Protein AF-A0A356Q1G4-F1 (afdb_monomer_lite)

Structure (mmCIF, N/CA/C/O backbone):
data_AF-A0A356Q1G4-F1
#
_entry.id   AF-A0A356Q1G4-F1
#
loop_
_atom_site.group_PDB
_atom_site.id
_atom_site.type_symbol
_atom_site.label_atom_id
_atom_site.label_alt_id
_atom_site.label_comp_id
_atom_site.label_asym_id
_atom_site.label_entity_id
_atom_site.label_seq_id
_atom_site.pdbx_PDB_ins_code
_atom_site.Cartn_x
_atom_site.Cartn_y
_atom_site.Cartn_z
_atom_site.occupancy
_atom_site.B_iso_or_equiv
_atom_site.auth_seq_id
_atom_site.auth_comp_id
_atom_site.auth_asym_id
_atom_site.auth_atom_id
_atom_site.pdbx_PDB_model_num
ATOM 1 N N . ALA A 1 1 ? -19.245 12.359 22.900 1.00 57.25 1 ALA A N 1
ATOM 2 C CA . ALA A 1 1 ? -20.114 11.687 21.902 1.00 57.25 1 ALA A CA 1
ATOM 3 C C . ALA A 1 1 ? -20.300 10.226 22.307 1.00 57.25 1 ALA A C 1
ATOM 5 O O . ALA A 1 1 ? -19.356 9.674 22.850 1.00 57.25 1 ALA A O 1
ATOM 6 N N . SER A 1 2 ? -21.469 9.608 22.068 1.00 74.44 2 SER A N 1
ATOM 7 C CA . SER A 1 2 ? -21.722 8.196 22.436 1.00 74.44 2 SER A CA 1
ATOM 8 C C . SER A 1 2 ? -20.671 7.250 21.833 1.00 74.44 2 SER A C 1
ATOM 10 O O . SER A 1 2 ? -20.338 7.383 20.650 1.00 74.44 2 SER A O 1
ATOM 12 N N . PHE A 1 3 ? -20.183 6.297 22.636 1.00 75.56 3 PHE A N 1
ATOM 13 C CA . PHE A 1 3 ? -19.109 5.349 22.309 1.00 75.56 3 PHE A CA 1
ATOM 14 C C . PHE A 1 3 ? -19.292 4.698 20.934 1.00 75.56 3 PHE A C 1
ATOM 16 O O . PHE A 1 3 ? -18.402 4.769 20.085 1.00 75.56 3 PHE A O 1
ATOM 23 N N . ARG A 1 4 ? -20.495 4.173 20.658 1.00 74.50 4 ARG A N 1
ATOM 24 C CA . ARG A 1 4 ? -20.821 3.518 19.378 1.00 74.50 4 ARG A CA 1
ATOM 25 C C . ARG A 1 4 ? -20.594 4.436 18.173 1.00 74.50 4 ARG A C 1
ATOM 27 O O . ARG A 1 4 ? -20.086 3.983 17.153 1.00 74.50 4 ARG A O 1
ATOM 34 N N . LYS A 1 5 ? -20.914 5.733 18.289 1.00 78.50 5 LYS A N 1
ATOM 35 C CA . LYS A 1 5 ? -20.695 6.712 17.207 1.00 78.50 5 LYS A CA 1
ATOM 36 C C . LYS A 1 5 ? -19.201 6.919 16.940 1.00 78.50 5 LYS A C 1
ATOM 38 O O . LYS A 1 5 ? -18.809 6.957 15.780 1.00 78.50 5 LYS A O 1
ATOM 43 N N . LYS A 1 6 ? -18.373 6.995 17.991 1.00 79.19 6 LYS A N 1
ATOM 44 C CA . LYS A 1 6 ? -16.908 7.117 17.875 1.00 79.19 6 LYS A CA 1
ATOM 45 C C . LYS A 1 6 ? -16.310 5.903 17.156 1.00 79.19 6 LYS A C 1
ATOM 47 O O . LYS A 1 6 ? -15.610 6.076 16.167 1.00 79.19 6 LYS A O 1
ATOM 52 N N . LYS A 1 7 ? -16.662 4.682 17.573 1.00 82.69 7 LYS A N 1
ATOM 53 C CA . LYS A 1 7 ? -16.127 3.460 16.950 1.00 82.69 7 LYS A CA 1
ATOM 54 C C . LYS A 1 7 ? -16.605 3.249 15.508 1.00 82.69 7 LYS A C 1
ATOM 56 O O . LYS A 1 7 ? -15.820 2.815 14.673 1.00 82.69 7 LYS A O 1
ATOM 61 N N . ILE A 1 8 ? -17.850 3.616 15.172 1.00 82.25 8 ILE A N 1
ATOM 62 C CA . ILE A 1 8 ? -18.325 3.622 13.773 1.00 82.25 8 ILE A CA 1
ATOM 63 C C . ILE A 1 8 ? -17.497 4.597 12.919 1.00 82.25 8 ILE A C 1
ATOM 65 O O . ILE A 1 8 ? -17.141 4.258 11.793 1.00 82.25 8 ILE A O 1
ATOM 69 N N . ILE A 1 9 ? -17.144 5.774 13.449 1.00 84.69 9 ILE A N 1
ATOM 70 C CA . ILE A 1 9 ? -16.257 6.725 12.759 1.00 84.69 9 ILE A CA 1
ATOM 71 C C . ILE A 1 9 ? -14.855 6.121 12.570 1.00 84.69 9 ILE A C 1
ATOM 73 O O . ILE A 1 9 ? -14.337 6.182 11.459 1.00 84.69 9 ILE A O 1
ATOM 77 N N . ASP A 1 10 ? -14.280 5.466 13.583 1.00 82.19 10 ASP A N 1
ATOM 78 C CA . ASP A 1 10 ? -12.975 4.787 13.477 1.00 82.19 10 ASP A CA 1
ATOM 79 C C . ASP 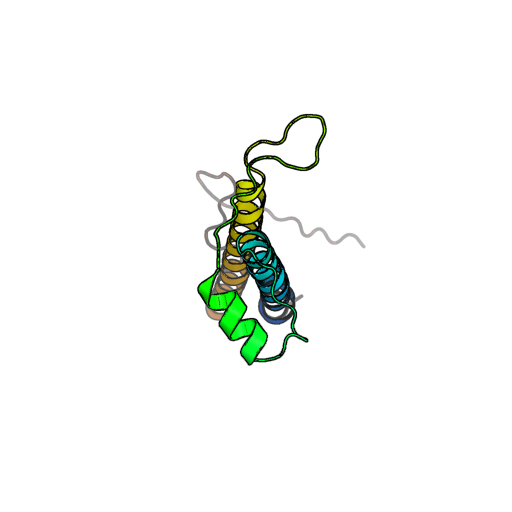A 1 10 ? -13.001 3.611 12.467 1.00 82.19 10 ASP A C 1
ATOM 81 O O . ASP A 1 10 ? -12.044 3.388 11.717 1.00 82.19 10 ASP A O 1
ATOM 85 N N . LEU A 1 11 ? -14.113 2.867 12.404 1.00 85.12 11 LEU A N 1
ATOM 86 C CA . LEU A 1 11 ? -14.324 1.756 11.468 1.00 85.12 11 LEU A CA 1
ATOM 87 C C . LEU A 1 11 ? -14.443 2.258 10.019 1.00 85.12 11 LEU A C 1
ATOM 89 O O . LEU A 1 11 ? -13.765 1.755 9.126 1.00 85.12 11 LEU A O 1
ATOM 93 N N . CYS A 1 12 ? -15.253 3.293 9.783 1.00 86.69 12 CYS A N 1
ATOM 94 C CA . CYS A 1 12 ? -15.347 3.945 8.476 1.00 86.69 12 CYS A CA 1
ATOM 95 C C . CYS A 1 12 ? -14.028 4.637 8.091 1.00 86.69 12 CYS A C 1
ATOM 97 O O . CYS A 1 12 ? -13.625 4.581 6.932 1.00 86.69 12 CYS A O 1
ATOM 99 N N . GLY A 1 13 ? -13.325 5.243 9.050 1.00 83.94 13 GLY A N 1
ATOM 100 C CA . GLY A 1 13 ? -12.017 5.868 8.857 1.00 83.94 13 GLY A CA 1
ATOM 101 C C . GLY A 1 13 ? -10.966 4.874 8.359 1.00 83.94 13 GLY A C 1
ATOM 102 O O . GLY A 1 13 ? -10.309 5.100 7.340 1.00 83.94 13 GLY A O 1
ATOM 103 N N . SER A 1 14 ? -10.849 3.731 9.036 1.00 86.62 14 SER A N 1
ATOM 104 C CA . SER A 1 14 ? -9.927 2.662 8.633 1.00 86.62 14 SER A CA 1
ATOM 105 C C . SER A 1 14 ? -10.318 2.019 7.292 1.00 86.62 14 SER A C 1
ATOM 107 O O . SER A 1 14 ? -9.446 1.814 6.443 1.00 86.62 14 SER A O 1
ATOM 109 N N . LEU A 1 15 ? -11.612 1.776 7.050 1.00 86.25 15 LEU A N 1
ATOM 110 C CA . LEU A 1 15 ? -12.093 1.118 5.831 1.00 86.25 15 LEU A CA 1
ATOM 111 C C . LEU A 1 15 ? -12.051 2.002 4.572 1.00 86.25 15 LEU A C 1
ATOM 113 O O . LEU A 1 15 ? -11.689 1.505 3.509 1.00 86.25 15 LEU A O 1
ATOM 117 N N . PHE A 1 16 ? -12.411 3.287 4.668 1.00 89.19 16 PHE A N 1
ATOM 118 C CA . PHE A 1 16 ? -12.525 4.181 3.505 1.00 89.19 16 PHE A CA 1
ATOM 119 C C . PHE A 1 16 ? -11.322 5.105 3.292 1.00 89.19 16 PHE A C 1
ATOM 121 O O . PHE A 1 16 ? -11.108 5.544 2.164 1.00 89.19 16 PHE A O 1
ATOM 128 N N . PHE A 1 17 ? -10.520 5.390 4.324 1.00 87.44 17 PHE A N 1
ATOM 129 C CA . PHE A 1 17 ? -9.349 6.264 4.186 1.00 87.44 17 PHE A CA 1
ATOM 130 C C . PHE A 1 17 ? -8.030 5.503 4.333 1.00 87.44 17 PHE A C 1
ATOM 132 O O . PHE A 1 17 ? -7.191 5.594 3.438 1.00 87.44 17 PHE A O 1
ATOM 139 N N . MET A 1 18 ? -7.834 4.713 5.399 1.00 90.50 18 MET A N 1
ATOM 140 C CA . MET A 1 18 ? -6.554 4.008 5.589 1.00 90.50 18 MET A CA 1
ATOM 141 C C . MET A 1 18 ? -6.330 2.899 4.555 1.00 90.50 18 MET A C 1
ATOM 143 O O . MET A 1 18 ? -5.289 2.894 3.898 1.00 90.50 18 MET A O 1
ATOM 147 N N . LEU A 1 19 ? -7.288 1.980 4.381 1.00 90.00 19 LEU A N 1
ATOM 148 C CA . LEU A 1 19 ? -7.127 0.856 3.452 1.00 90.00 19 LEU A CA 1
ATOM 149 C C . LEU A 1 19 ? -6.950 1.305 1.985 1.00 90.00 19 LEU A C 1
ATOM 151 O O . LEU A 1 19 ? -5.982 0.861 1.366 1.00 90.00 19 LEU A O 1
ATOM 155 N N . PRO A 1 20 ? -7.767 2.213 1.411 1.00 91.56 20 PRO A N 1
ATOM 156 C CA . PRO A 1 20 ? -7.578 2.654 0.028 1.00 91.56 20 PRO A CA 1
ATOM 157 C C . PRO A 1 20 ? -6.274 3.429 -0.186 1.00 91.56 20 PRO A C 1
ATOM 159 O O . PRO A 1 20 ? -5.606 3.219 -1.198 1.00 91.56 20 PRO A O 1
ATOM 162 N N . MET A 1 21 ? -5.841 4.254 0.777 1.00 91.69 21 MET A N 1
ATOM 163 C CA . MET A 1 21 ? -4.526 4.904 0.698 1.00 91.69 21 MET A CA 1
ATOM 164 C C . MET A 1 21 ? -3.377 3.892 0.763 1.00 91.69 21 MET A C 1
ATOM 166 O O . MET A 1 21 ? -2.421 4.015 -0.004 1.00 91.69 21 MET A O 1
ATOM 170 N N . ALA A 1 22 ? -3.473 2.863 1.612 1.00 92.81 22 ALA A N 1
ATOM 171 C CA . ALA A 1 22 ? -2.495 1.776 1.656 1.00 92.81 22 ALA A CA 1
ATOM 172 C C . ALA A 1 22 ? -2.428 1.015 0.317 1.00 92.81 22 ALA A C 1
ATOM 174 O O . ALA A 1 22 ? -1.330 0.771 -0.186 1.00 92.81 22 ALA A O 1
ATOM 175 N N . VAL A 1 23 ? -3.576 0.730 -0.316 1.00 93.00 23 VAL A N 1
ATOM 176 C CA . VAL A 1 23 ? -3.648 0.132 -1.665 1.00 93.00 23 VAL A CA 1
ATOM 177 C C . VAL A 1 23 ? -2.941 1.009 -2.703 1.00 93.00 23 VAL A C 1
ATOM 179 O O . VAL A 1 23 ? -2.116 0.498 -3.461 1.00 93.00 23 VAL A O 1
ATOM 182 N N . LEU A 1 24 ? -3.207 2.320 -2.729 1.00 93.44 24 LEU A N 1
ATOM 183 C CA . LEU A 1 24 ? -2.567 3.245 -3.675 1.00 93.44 24 LEU A CA 1
ATOM 184 C C . LEU A 1 24 ? -1.044 3.301 -3.483 1.00 93.44 24 LEU A C 1
ATOM 186 O O . LEU A 1 24 ? -0.293 3.179 -4.456 1.00 93.44 24 LEU A O 1
ATOM 190 N N . MET A 1 25 ? -0.580 3.415 -2.234 1.00 93.62 25 MET A N 1
ATOM 191 C CA . MET A 1 25 ? 0.849 3.385 -1.903 1.00 93.62 25 MET A CA 1
ATOM 192 C C . MET A 1 25 ? 1.500 2.050 -2.290 1.00 93.62 25 MET A C 1
ATOM 194 O O . MET A 1 25 ? 2.636 2.036 -2.766 1.00 93.62 25 MET A O 1
ATOM 198 N N . TRP A 1 26 ? 0.783 0.933 -2.142 1.00 93.88 26 TRP A N 1
ATOM 199 C CA . TRP A 1 26 ? 1.288 -0.399 -2.475 1.00 93.88 26 TRP A CA 1
ATOM 200 C C . TRP A 1 26 ? 1.404 -0.597 -3.975 1.00 93.88 26 TRP A C 1
ATOM 202 O O . TRP A 1 26 ? 2.465 -1.001 -4.445 1.00 93.88 26 TRP A O 1
ATOM 212 N N . MET A 1 27 ? 0.364 -0.251 -4.739 1.00 93.44 27 MET A N 1
ATOM 213 C CA . MET A 1 27 ? 0.420 -0.289 -6.200 1.00 93.44 27 MET A CA 1
ATOM 214 C C . MET A 1 27 ? 1.584 0.564 -6.714 1.00 93.44 27 MET A C 1
ATOM 216 O O . MET A 1 27 ? 2.386 0.077 -7.512 1.00 93.44 27 MET A O 1
ATOM 220 N N . TYR A 1 28 ? 1.735 1.792 -6.205 1.00 92.19 28 TYR A N 1
ATOM 221 C CA . TYR A 1 28 ? 2.861 2.654 -6.559 1.00 92.19 28 TYR A CA 1
ATOM 222 C C . TYR A 1 28 ? 4.214 2.006 -6.228 1.00 92.19 28 TYR A C 1
ATOM 224 O O . TYR A 1 28 ? 5.033 1.818 -7.128 1.00 92.19 28 TYR A O 1
ATOM 232 N N . SER A 1 29 ? 4.445 1.614 -4.970 1.00 92.31 29 SER A N 1
ATOM 233 C CA . SER A 1 29 ? 5.739 1.087 -4.513 1.00 92.31 29 SER A CA 1
ATOM 234 C C . SER A 1 29 ? 6.109 -0.240 -5.190 1.00 92.31 29 SER A C 1
ATOM 236 O O . SER A 1 29 ? 7.260 -0.443 -5.582 1.00 92.31 29 SER A O 1
ATOM 238 N N . TRP A 1 30 ? 5.130 -1.126 -5.391 1.00 91.31 30 TRP A N 1
ATOM 239 C CA . TRP A 1 30 ? 5.307 -2.417 -6.053 1.00 91.31 30 TRP A CA 1
ATOM 240 C C . TRP A 1 30 ? 5.707 -2.247 -7.521 1.00 91.31 30 TRP A C 1
ATOM 242 O O . TRP A 1 30 ? 6.767 -2.727 -7.934 1.00 91.31 30 TRP A O 1
ATOM 252 N N . PHE A 1 31 ? 4.917 -1.512 -8.314 1.00 89.56 31 PHE A N 1
ATOM 253 C CA . PHE A 1 31 ? 5.247 -1.284 -9.724 1.00 89.56 31 PHE A CA 1
ATOM 254 C C . PHE A 1 31 ? 6.519 -0.447 -9.893 1.00 89.56 31 PHE A C 1
ATOM 256 O O . PHE A 1 31 ? 7.288 -0.701 -10.823 1.00 89.56 31 PHE A O 1
ATOM 263 N N . PHE A 1 32 ? 6.792 0.492 -8.981 1.00 88.88 32 PHE A N 1
ATOM 264 C CA . PHE A 1 32 ? 8.053 1.229 -8.937 1.00 88.88 32 PHE A CA 1
ATOM 265 C C . PHE A 1 32 ? 9.252 0.286 -8.763 1.00 88.88 32 PHE A C 1
ATOM 267 O O . PHE A 1 32 ? 10.189 0.367 -9.558 1.00 88.88 32 PHE A O 1
ATOM 274 N N . MET A 1 33 ? 9.223 -0.637 -7.796 1.00 89.44 33 MET A N 1
ATOM 275 C CA . MET A 1 33 ? 10.310 -1.598 -7.575 1.00 89.44 33 MET A CA 1
ATOM 276 C C . MET A 1 33 ? 10.555 -2.476 -8.816 1.00 89.44 33 MET A C 1
ATOM 278 O O . MET A 1 33 ? 11.661 -2.479 -9.363 1.00 89.44 33 MET A O 1
ATOM 282 N N . TRP A 1 34 ? 9.519 -3.160 -9.315 1.00 87.00 34 TRP A N 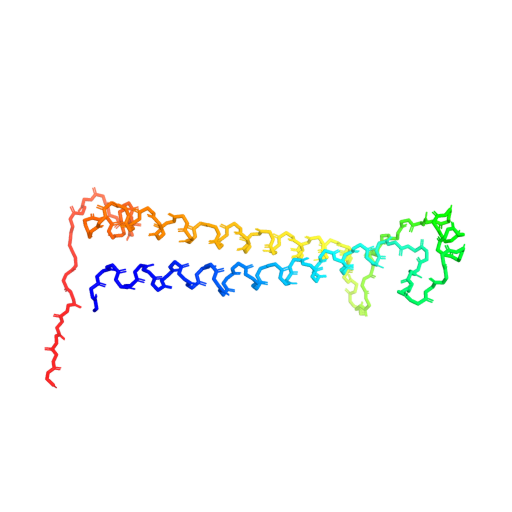1
ATOM 283 C CA . TRP A 1 34 ? 9.644 -4.091 -10.446 1.00 87.00 34 TRP A CA 1
ATOM 284 C C . TRP A 1 34 ? 10.086 -3.415 -11.750 1.00 87.00 34 TRP A C 1
ATOM 286 O O . TRP A 1 34 ? 10.892 -3.974 -12.495 1.00 87.00 34 TRP A O 1
ATOM 296 N N . ARG A 1 35 ? 9.612 -2.192 -12.024 1.00 85.81 35 ARG A N 1
ATOM 297 C CA . ARG A 1 35 ? 9.940 -1.447 -13.253 1.00 85.81 35 ARG A CA 1
ATOM 298 C C . ARG A 1 35 ? 11.401 -0.987 -13.336 1.00 85.81 35 ARG A C 1
ATOM 300 O O . ARG A 1 35 ? 11.869 -0.695 -14.435 1.00 85.81 35 ARG A O 1
ATOM 307 N N . HIS A 1 36 ? 12.103 -0.903 -12.208 1.00 83.44 36 HIS A N 1
ATOM 308 C CA . HIS A 1 36 ? 13.536 -0.587 -12.179 1.00 83.44 36 HIS A CA 1
ATOM 309 C C . HIS A 1 36 ? 14.408 -1.845 -12.241 1.00 83.44 36 HIS A C 1
ATOM 311 O O . HIS A 1 36 ? 15.448 -1.837 -12.889 1.00 83.44 36 HIS A O 1
ATOM 317 N N . LEU A 1 37 ? 13.930 -2.943 -11.653 1.00 86.06 37 LEU A N 1
ATOM 318 C CA . LEU A 1 37 ? 14.572 -4.258 -11.703 1.00 86.06 37 LEU A CA 1
ATOM 319 C C . LEU A 1 37 ? 14.581 -4.900 -13.089 1.00 86.06 37 LEU A C 1
ATOM 321 O O . LEU A 1 37 ? 15.490 -5.662 -13.407 1.00 86.06 37 LEU A O 1
ATOM 325 N N . ILE A 1 38 ? 13.567 -4.633 -13.910 1.00 86.31 38 ILE A N 1
ATOM 326 C CA . ILE A 1 38 ? 13.405 -5.278 -15.213 1.00 86.31 38 ILE A CA 1
ATOM 327 C C . ILE A 1 38 ? 13.929 -4.368 -16.325 1.00 86.31 38 ILE A C 1
ATOM 329 O O . ILE A 1 38 ? 13.408 -3.278 -16.576 1.00 86.31 38 ILE A O 1
ATOM 333 N N . THR A 1 39 ? 14.926 -4.864 -17.056 1.00 84.25 39 THR A N 1
ATOM 334 C CA . THR A 1 39 ? 15.410 -4.264 -18.307 1.00 84.25 39 THR A CA 1
ATOM 335 C C . THR A 1 39 ? 15.206 -5.249 -19.466 1.00 84.25 39 THR A C 1
ATOM 337 O O . THR A 1 39 ? 15.414 -6.442 -19.261 1.00 84.25 39 THR A O 1
ATOM 340 N N . PRO A 1 40 ? 14.807 -4.813 -20.678 1.00 84.06 40 PRO A N 1
ATOM 341 C CA . PRO A 1 40 ? 14.504 -3.441 -21.099 1.00 84.06 40 PRO A CA 1
ATOM 342 C C . PRO A 1 40 ? 13.151 -2.922 -20.580 1.00 84.06 40 PRO A C 1
ATOM 344 O O . PRO A 1 40 ? 12.216 -3.685 -20.352 1.00 84.06 40 PRO A O 1
ATOM 347 N N . LYS A 1 41 ? 13.017 -1.594 -20.453 1.00 81.06 41 LYS A N 1
ATOM 348 C CA . LYS A 1 41 ? 11.772 -0.958 -19.991 1.00 81.06 41 LYS A CA 1
ATOM 349 C C . LYS A 1 41 ? 10.639 -1.173 -21.010 1.00 81.06 41 LYS A C 1
ATOM 351 O O . LYS A 1 41 ? 10.781 -0.876 -22.200 1.00 81.06 41 LYS A O 1
ATOM 356 N N . ILE A 1 42 ? 9.505 -1.679 -20.530 1.00 81.06 42 ILE A N 1
ATOM 357 C CA . ILE A 1 42 ? 8.270 -1.879 -21.307 1.00 81.06 42 ILE A CA 1
ATOM 358 C C . ILE A 1 42 ? 7.439 -0.587 -21.246 1.00 81.06 42 ILE A C 1
ATOM 360 O O . ILE A 1 42 ? 7.348 0.034 -20.183 1.00 81.06 42 ILE A O 1
ATOM 364 N N . SER A 1 43 ? 6.852 -0.152 -22.357 1.00 80.38 43 SER A N 1
ATOM 365 C CA . SER A 1 43 ? 5.872 0.940 -22.392 1.00 80.38 43 SER A CA 1
ATOM 366 C C . SER A 1 43 ? 4.466 0.383 -22.597 1.00 80.38 43 SER A C 1
ATOM 368 O O . SER A 1 43 ? 4.298 -0.614 -23.292 1.00 80.38 43 SER A O 1
ATOM 370 N N . ALA A 1 44 ? 3.445 1.045 -22.046 1.00 80.38 44 ALA A N 1
ATOM 371 C CA . ALA A 1 44 ? 2.046 0.672 -22.284 1.00 80.38 44 ALA A CA 1
ATOM 372 C C . ALA A 1 44 ? 1.634 0.830 -23.765 1.00 80.38 44 ALA A C 1
ATOM 374 O O . ALA A 1 44 ? 0.678 0.206 -24.210 1.00 80.38 44 ALA A O 1
ATOM 375 N N . SER A 1 45 ? 2.376 1.639 -24.529 1.00 84.06 45 SER A N 1
ATOM 376 C CA . SER A 1 45 ? 2.185 1.855 -25.970 1.00 84.06 45 SER A CA 1
ATOM 377 C C . SER A 1 45 ? 2.969 0.878 -26.864 1.00 84.06 45 SER A C 1
ATOM 379 O O . SER A 1 45 ? 2.913 1.004 -28.087 1.00 84.06 45 SER A O 1
ATOM 381 N N . ASP A 1 46 ? 3.736 -0.062 -26.297 1.00 85.25 46 ASP A N 1
ATOM 382 C CA . ASP A 1 46 ? 4.491 -1.042 -27.088 1.00 85.25 46 ASP A CA 1
ATOM 383 C C . ASP A 1 46 ? 3.534 -2.049 -27.759 1.00 85.25 46 ASP A C 1
ATOM 385 O O . ASP A 1 46 ? 2.682 -2.650 -27.105 1.00 85.25 46 ASP A O 1
ATOM 389 N N . LYS A 1 47 ? 3.701 -2.300 -29.067 1.00 89.88 47 LYS A N 1
ATOM 390 C CA . LYS A 1 47 ? 2.945 -3.351 -29.779 1.00 89.88 47 LYS A CA 1
ATOM 391 C C . LYS A 1 47 ? 3.228 -4.733 -29.170 1.00 89.88 47 LYS A C 1
ATOM 393 O O . LYS A 1 47 ? 4.374 -5.017 -28.823 1.00 89.88 47 LYS A O 1
ATOM 398 N N . LEU A 1 48 ? 2.229 -5.624 -29.156 1.00 87.75 48 LEU A N 1
ATOM 399 C CA . LEU A 1 48 ? 2.326 -6.993 -28.611 1.00 87.75 48 LEU A CA 1
ATOM 400 C C . LEU A 1 48 ? 3.598 -7.736 -29.060 1.00 87.75 48 LEU A C 1
ATOM 402 O O . LEU A 1 48 ? 4.316 -8.303 -28.242 1.00 87.75 48 LEU A O 1
ATOM 406 N N . GLU A 1 49 ? 3.913 -7.693 -30.354 1.00 88.56 49 GLU A N 1
ATOM 407 C CA . GLU A 1 49 ? 5.094 -8.354 -30.918 1.00 88.56 49 GLU A CA 1
ATOM 408 C C . GLU A 1 49 ? 6.418 -7.789 -30.366 1.00 88.56 49 GLU A C 1
ATOM 410 O O . GLU A 1 49 ? 7.375 -8.523 -30.124 1.00 88.56 49 GLU A O 1
ATOM 415 N N . LEU A 1 50 ? 6.467 -6.481 -30.107 1.00 86.81 50 LEU A N 1
ATOM 416 C CA . LEU A 1 50 ? 7.626 -5.806 -29.526 1.00 86.81 50 LEU A CA 1
ATOM 417 C C . LEU A 1 50 ? 7.776 -6.165 -28.038 1.00 86.81 50 LEU A C 1
ATOM 419 O O . LEU A 1 50 ? 8.896 -6.389 -27.579 1.00 86.81 50 LEU A O 1
ATOM 423 N N . VAL A 1 51 ? 6.663 -6.318 -27.310 1.00 88.19 51 VAL A N 1
ATOM 424 C CA . VAL A 1 51 ? 6.651 -6.848 -25.934 1.00 88.19 51 VAL A CA 1
ATOM 425 C C . VAL A 1 51 ? 7.126 -8.306 -25.899 1.00 88.19 51 VAL A C 1
ATOM 427 O O . VAL A 1 51 ? 7.984 -8.634 -25.085 1.00 88.19 51 VAL A O 1
ATOM 430 N N . LEU A 1 52 ? 6.665 -9.164 -26.817 1.00 88.81 52 LEU A N 1
ATOM 431 C CA . LEU A 1 52 ? 7.114 -10.562 -26.936 1.00 88.81 52 LEU A CA 1
ATOM 432 C C . LEU A 1 52 ? 8.622 -10.670 -27.223 1.00 88.81 52 LEU A C 1
ATOM 434 O O . LEU A 1 52 ? 9.314 -11.492 -26.618 1.00 88.81 52 LEU A O 1
ATOM 438 N N . ARG A 1 53 ? 9.158 -9.806 -28.096 1.00 89.12 53 ARG A N 1
ATOM 439 C CA . ARG A 1 53 ? 10.607 -9.712 -28.350 1.00 89.12 53 ARG A CA 1
ATOM 440 C C . ARG A 1 53 ? 11.369 -9.238 -27.103 1.00 89.12 53 ARG A C 1
ATOM 442 O O . ARG A 1 53 ? 12.384 -9.843 -26.765 1.00 89.12 53 ARG A O 1
ATOM 449 N N . LYS A 1 54 ? 10.870 -8.216 -26.388 1.00 85.88 54 LYS A N 1
ATOM 450 C CA . LYS A 1 54 ? 11.449 -7.732 -25.116 1.00 85.88 54 LYS A CA 1
ATOM 451 C C . LYS A 1 54 ? 11.436 -8.806 -24.020 1.00 85.88 54 LYS A C 1
ATOM 453 O O . LYS A 1 54 ? 12.428 -8.938 -23.311 1.00 85.88 54 LYS A O 1
ATOM 458 N N . ALA A 1 55 ? 10.365 -9.594 -23.911 1.00 84.81 55 ALA A N 1
ATOM 459 C CA . ALA A 1 55 ? 10.207 -10.637 -22.894 1.00 84.81 55 ALA A CA 1
ATOM 460 C C . ALA A 1 55 ? 11.312 -11.710 -22.959 1.00 84.81 55 ALA A C 1
ATOM 462 O O . ALA A 1 55 ? 11.791 -12.162 -21.922 1.00 84.81 55 ALA A O 1
ATOM 463 N N . ARG A 1 56 ? 11.780 -12.065 -24.166 1.00 87.12 56 ARG A N 1
ATOM 464 C CA . ARG A 1 56 ? 12.877 -13.032 -24.365 1.00 87.12 56 ARG A CA 1
ATOM 465 C C . ARG A 1 56 ? 14.243 -12.523 -23.877 1.00 87.12 56 ARG A C 1
ATOM 467 O O . ARG A 1 56 ? 15.125 -13.332 -23.614 1.00 87.12 56 ARG A O 1
ATOM 474 N N . ILE A 1 57 ? 14.431 -11.206 -23.774 1.00 88.31 57 ILE A N 1
ATOM 475 C CA . ILE A 1 57 ? 15.710 -10.567 -23.412 1.00 88.31 57 ILE A CA 1
ATOM 476 C C . ILE A 1 57 ? 15.660 -9.854 -22.054 1.00 88.31 57 ILE A C 1
ATOM 478 O O . ILE A 1 57 ? 16.467 -8.956 -21.801 1.00 88.31 57 ILE A O 1
ATOM 482 N N . VAL A 1 58 ? 14.717 -10.234 -21.186 1.00 88.31 58 VAL A N 1
ATOM 483 C CA . VAL A 1 58 ? 14.611 -9.684 -19.830 1.00 88.31 58 VAL A CA 1
ATOM 484 C C . VAL A 1 58 ? 15.881 -9.988 -19.037 1.00 88.31 58 VAL A C 1
ATOM 486 O O . VAL A 1 58 ? 16.265 -11.141 -18.851 1.00 88.31 58 VAL A O 1
ATOM 489 N N . LYS A 1 59 ? 16.512 -8.927 -18.538 1.00 85.25 59 LYS A N 1
ATOM 490 C CA . LYS A 1 59 ? 17.641 -8.961 -17.613 1.00 85.25 59 LYS A CA 1
ATOM 491 C C . LYS A 1 59 ? 17.245 -8.287 -16.308 1.00 85.25 59 LYS A C 1
ATOM 493 O O . LYS A 1 59 ? 16.683 -7.187 -16.313 1.00 85.25 59 LYS A O 1
ATOM 498 N N . TRP A 1 60 ? 17.593 -8.945 -15.208 1.00 82.44 60 TRP A N 1
ATOM 499 C CA . TRP A 1 60 ? 17.519 -8.372 -13.872 1.00 82.44 60 TRP A CA 1
ATOM 500 C C . TRP A 1 60 ? 18.627 -7.329 -13.699 1.00 82.44 60 TRP A C 1
ATOM 502 O O . TRP A 1 60 ? 19.799 -7.613 -13.945 1.00 82.44 60 TRP A O 1
ATOM 512 N N . ASN A 1 61 ? 18.251 -6.123 -13.289 1.00 83.38 61 ASN A N 1
ATOM 513 C CA . ASN A 1 61 ? 19.151 -5.018 -13.002 1.00 83.38 61 ASN A CA 1
ATOM 514 C C . ASN A 1 61 ? 19.086 -4.715 -11.500 1.00 83.38 61 ASN A C 1
ATOM 516 O O . ASN A 1 61 ? 18.071 -4.234 -11.000 1.00 83.38 61 ASN A O 1
ATOM 520 N N . VAL A 1 62 ? 20.158 -5.035 -10.774 1.00 80.38 62 VAL A N 1
ATOM 521 C CA . VAL A 1 62 ? 20.295 -4.650 -9.366 1.00 80.38 62 VAL A CA 1
ATOM 522 C C . VAL A 1 62 ? 20.991 -3.297 -9.321 1.00 80.38 62 VAL A C 1
ATOM 524 O O . VAL A 1 62 ? 22.207 -3.213 -9.486 1.00 80.38 62 VAL A O 1
ATOM 527 N N . GLU A 1 63 ? 20.224 -2.236 -9.089 1.00 77.75 63 GLU A N 1
ATOM 528 C CA . GLU A 1 63 ? 20.765 -0.892 -8.889 1.00 77.75 63 GLU A CA 1
ATOM 529 C C . GLU A 1 63 ? 21.506 -0.839 -7.537 1.00 77.75 63 GLU A C 1
ATOM 531 O O . GLU A 1 63 ? 20.919 -0.583 -6.483 1.00 77.75 63 GLU A O 1
ATOM 536 N N . SER A 1 64 ? 22.805 -1.142 -7.547 1.00 71.88 64 SER A N 1
ATOM 537 C CA . SER A 1 64 ? 23.655 -1.133 -6.350 1.00 71.88 64 SER A CA 1
ATOM 538 C C . SER A 1 64 ? 24.130 0.266 -5.960 1.00 71.88 64 SER A C 1
ATOM 540 O O . SER A 1 64 ? 24.368 0.502 -4.784 1.00 71.88 64 SER A O 1
ATOM 542 N N . ILE A 1 65 ? 24.227 1.209 -6.900 1.00 72.12 65 ILE A N 1
ATOM 543 C CA . ILE A 1 65 ? 24.743 2.564 -6.661 1.00 72.12 65 ILE A CA 1
ATOM 544 C C . ILE A 1 65 ? 23.643 3.583 -6.980 1.00 72.12 65 ILE A C 1
ATOM 546 O O . ILE A 1 65 ? 23.120 3.609 -8.094 1.00 72.12 65 ILE A O 1
ATOM 550 N N . GLY A 1 66 ? 23.279 4.414 -6.000 1.00 67.06 66 GLY A N 1
ATOM 551 C CA . GLY A 1 66 ? 22.365 5.541 -6.200 1.00 67.06 66 GLY A CA 1
ATOM 552 C C . GLY A 1 66 ? 23.039 6.744 -6.873 1.00 67.06 66 GLY A C 1
ATOM 553 O O . GLY A 1 66 ? 24.255 6.893 -6.832 1.00 67.06 66 GLY A O 1
ATOM 554 N N . VAL A 1 67 ? 22.243 7.661 -7.436 1.00 64.44 67 VAL A N 1
ATOM 555 C CA . VAL A 1 67 ? 22.722 8.872 -8.149 1.00 64.44 67 VAL A CA 1
ATOM 556 C C . VAL A 1 67 ? 23.288 9.958 -7.202 1.00 64.44 67 VAL A C 1
ATOM 558 O O . VAL A 1 67 ? 23.389 11.124 -7.573 1.00 64.44 67 VAL A O 1
ATOM 561 N N . SER A 1 68 ? 23.625 9.620 -5.952 1.00 63.25 68 SER A N 1
ATOM 562 C CA . SER A 1 68 ? 24.195 10.568 -4.989 1.00 63.25 68 SER A CA 1
ATOM 563 C C . SER A 1 68 ? 25.723 10.545 -5.033 1.00 63.25 68 SER A C 1
ATOM 565 O O . SER A 1 68 ? 26.347 9.486 -5.005 1.00 63.25 68 SER A O 1
ATOM 567 N N . ALA A 1 69 ? 26.339 11.731 -5.033 1.00 62.31 69 ALA A N 1
ATOM 568 C CA . ALA A 1 69 ? 27.797 11.883 -5.064 1.00 62.31 69 ALA A CA 1
ATOM 569 C C . ALA A 1 69 ? 28.517 11.222 -3.870 1.00 62.31 69 ALA A C 1
ATOM 571 O O . ALA A 1 69 ? 29.702 10.927 -3.960 1.00 62.31 69 ALA A O 1
ATOM 572 N N . ASN A 1 70 ? 27.795 10.969 -2.771 1.00 65.38 70 ASN A N 1
ATOM 573 C CA . ASN A 1 70 ? 28.324 10.369 -1.545 1.00 65.38 70 ASN A CA 1
ATOM 574 C C . ASN A 1 70 ? 28.046 8.853 -1.428 1.00 65.38 70 ASN A C 1
ATOM 576 O O . ASN A 1 70 ? 28.123 8.296 -0.338 1.00 65.38 70 ASN A O 1
ATOM 580 N N . GLY A 1 71 ? 27.682 8.189 -2.534 1.00 59.19 71 GLY A N 1
ATOM 581 C CA . GLY A 1 71 ? 27.694 6.728 -2.641 1.00 59.19 71 GLY A CA 1
ATOM 582 C C . GLY A 1 71 ? 26.695 5.991 -1.747 1.00 59.19 71 GLY A C 1
ATOM 583 O O . GLY A 1 71 ? 27.097 5.144 -0.950 1.00 59.19 71 GLY A O 1
ATOM 584 N N . PHE A 1 72 ? 25.387 6.239 -1.909 1.00 71.44 72 PHE A N 1
ATOM 585 C CA . PHE A 1 72 ? 24.384 5.339 -1.321 1.00 71.44 72 PHE A CA 1
ATOM 586 C C . PHE A 1 72 ? 24.456 3.962 -2.000 1.00 71.44 72 PHE A C 1
ATOM 588 O O . PHE A 1 72 ? 23.921 3.758 -3.096 1.00 71.44 72 PHE A O 1
ATOM 595 N N . ASN A 1 73 ? 25.159 3.037 -1.346 1.00 71.56 73 ASN A N 1
ATOM 596 C CA . ASN A 1 73 ? 25.281 1.645 -1.753 1.00 71.56 73 ASN A CA 1
ATOM 597 C C . ASN A 1 73 ? 24.000 0.875 -1.371 1.00 71.56 73 ASN A C 1
ATOM 599 O O . ASN A 1 73 ? 23.398 1.132 -0.331 1.00 71.56 73 ASN A O 1
ATOM 603 N N . ALA A 1 74 ? 23.595 -0.066 -2.220 1.00 74.69 74 ALA A N 1
ATOM 604 C CA . ALA A 1 74 ? 22.331 -0.799 -2.193 1.00 74.69 74 ALA A CA 1
ATOM 605 C C . ALA A 1 74 ? 21.054 0.050 -2.419 1.00 74.69 74 ALA A C 1
ATOM 607 O O . ALA A 1 74 ? 20.051 -0.110 -1.720 1.00 74.69 74 ALA A O 1
ATOM 608 N N . TYR A 1 75 ? 21.029 0.882 -3.469 1.00 81.25 75 TYR A N 1
ATOM 609 C CA . TYR A 1 75 ? 19.814 1.610 -3.891 1.00 81.25 75 TYR A CA 1
ATOM 610 C C . TYR A 1 75 ? 18.592 0.699 -4.150 1.00 81.25 75 TYR A C 1
ATOM 612 O O . TYR A 1 75 ? 17.457 1.093 -3.878 1.00 81.25 75 TYR A O 1
ATOM 620 N N . PHE A 1 76 ? 18.799 -0.553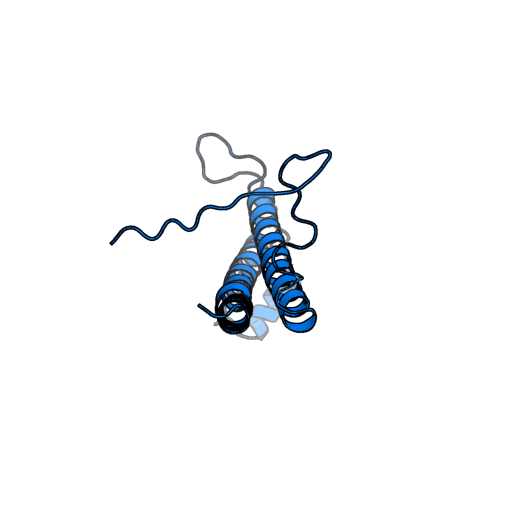 -4.568 1.00 83.19 76 PHE A N 1
ATOM 621 C CA . PHE A 1 76 ? 17.742 -1.569 -4.618 1.00 83.19 76 PHE A CA 1
ATOM 622 C C . PHE A 1 76 ? 17.068 -1.822 -3.253 1.00 83.19 76 PHE A C 1
ATOM 624 O O . PHE A 1 76 ? 15.838 -1.875 -3.184 1.00 83.19 76 PHE A O 1
ATOM 631 N N . ILE A 1 77 ? 17.841 -1.928 -2.164 1.00 85.31 77 ILE A N 1
ATOM 632 C CA . ILE A 1 77 ? 17.315 -2.225 -0.819 1.00 85.31 77 ILE A CA 1
ATOM 633 C C . ILE A 1 77 ? 16.361 -1.122 -0.354 1.00 85.31 77 ILE A C 1
ATOM 635 O O . ILE A 1 77 ? 15.317 -1.432 0.211 1.00 85.31 77 ILE A O 1
ATOM 639 N N . PHE A 1 78 ? 16.635 0.147 -0.676 1.00 86.44 78 PHE A N 1
ATOM 640 C CA . PHE A 1 78 ? 15.710 1.254 -0.400 1.00 86.44 78 PHE A CA 1
ATOM 641 C C . PHE A 1 78 ? 14.307 1.014 -0.994 1.00 86.44 78 PHE A C 1
ATOM 643 O O . PHE A 1 78 ? 13.302 1.278 -0.334 1.00 86.44 78 PHE A O 1
ATOM 650 N N . LYS A 1 79 ? 14.212 0.443 -2.202 1.00 88.69 79 LYS A N 1
ATOM 651 C CA . LYS A 1 79 ? 12.923 0.142 -2.857 1.00 88.69 79 LYS A CA 1
ATOM 652 C C . LYS A 1 79 ? 12.186 -1.006 -2.169 1.00 88.69 79 LYS A C 1
ATOM 654 O O . LYS A 1 79 ? 10.974 -0.922 -1.983 1.00 88.69 79 LYS A O 1
ATOM 659 N N . VAL A 1 80 ? 12.920 -2.036 -1.742 1.00 91.12 80 VAL A N 1
ATOM 660 C CA . VAL A 1 80 ? 12.371 -3.142 -0.939 1.00 91.12 80 VAL A CA 1
ATOM 661 C C . VAL A 1 80 ? 11.868 -2.625 0.413 1.00 91.12 80 VAL A C 1
ATOM 663 O O . VAL A 1 80 ? 10.765 -2.978 0.821 1.00 91.12 80 VAL A O 1
ATOM 666 N N . LEU A 1 81 ? 12.613 -1.727 1.068 1.00 91.81 81 LEU A N 1
ATOM 667 C CA . LEU A 1 81 ? 12.191 -1.064 2.306 1.00 91.81 81 LEU A CA 1
ATOM 668 C C . LEU A 1 81 ? 10.927 -0.218 2.113 1.00 91.81 81 LEU A C 1
ATOM 670 O O . LEU A 1 81 ? 10.063 -0.246 2.984 1.00 91.81 81 LEU A O 1
ATOM 674 N N . MET A 1 82 ? 10.764 0.478 0.982 1.00 91.75 82 MET A N 1
ATOM 675 C CA . MET A 1 82 ? 9.510 1.188 0.692 1.00 91.75 82 MET A CA 1
ATOM 676 C C . MET A 1 82 ? 8.320 0.227 0.544 1.00 91.75 82 MET A C 1
ATOM 678 O O . MET A 1 82 ? 7.256 0.495 1.098 1.00 91.75 82 MET A O 1
ATOM 682 N N . VAL A 1 83 ? 8.491 -0.925 -0.119 1.00 93.81 83 VAL A N 1
ATOM 683 C CA . VAL A 1 83 ? 7.437 -1.958 -0.189 1.00 93.81 83 VAL A CA 1
ATOM 684 C C . VAL A 1 83 ? 7.134 -2.536 1.201 1.00 93.81 83 VAL A C 1
ATOM 686 O O . VAL A 1 83 ? 5.965 -2.660 1.565 1.00 93.81 83 VAL A O 1
ATOM 689 N N . ALA A 1 84 ? 8.160 -2.832 2.005 1.00 95.25 84 ALA A N 1
ATOM 690 C CA . ALA A 1 84 ? 8.001 -3.349 3.365 1.00 95.25 84 ALA A CA 1
ATOM 691 C C . ALA A 1 84 ? 7.316 -2.339 4.306 1.00 95.25 84 ALA A C 1
ATOM 693 O O . ALA A 1 84 ? 6.435 -2.719 5.073 1.00 95.25 84 ALA A O 1
ATOM 694 N N . MET A 1 85 ? 7.648 -1.048 4.208 1.00 93.56 85 MET A N 1
ATOM 695 C CA . MET A 1 85 ? 6.974 0.021 4.952 1.00 93.56 85 MET A CA 1
ATOM 696 C C . MET A 1 85 ? 5.477 0.065 4.623 1.00 93.56 85 MET A C 1
ATOM 698 O O . MET A 1 85 ? 4.647 0.101 5.528 1.00 93.56 85 MET A O 1
ATOM 702 N N . VAL A 1 86 ? 5.105 -0.014 3.341 1.00 94.69 86 VAL A N 1
ATOM 703 C CA . VAL A 1 86 ? 3.684 -0.050 2.961 1.00 94.69 86 VAL A CA 1
ATOM 704 C C . VAL A 1 86 ? 3.002 -1.350 3.415 1.00 94.69 86 VAL A C 1
ATOM 706 O O . VAL A 1 86 ? 1.835 -1.313 3.804 1.00 94.69 86 VAL A O 1
ATOM 709 N N . ALA A 1 87 ? 3.718 -2.481 3.464 1.00 94.00 87 ALA A N 1
ATOM 710 C CA . ALA A 1 87 ? 3.210 -3.711 4.080 1.00 94.00 87 ALA A CA 1
ATOM 711 C C . ALA A 1 87 ? 2.861 -3.504 5.568 1.00 94.00 87 ALA A C 1
ATOM 713 O O . ALA A 1 87 ? 1.791 -3.919 6.015 1.00 94.00 87 ALA A O 1
ATOM 714 N N . PHE A 1 88 ? 3.712 -2.805 6.328 1.00 94.56 88 PHE A N 1
ATOM 715 C CA . PHE A 1 88 ? 3.418 -2.458 7.722 1.00 94.56 88 PHE A CA 1
ATOM 716 C C . PHE A 1 88 ? 2.232 -1.493 7.854 1.00 94.56 88 PHE A C 1
ATOM 718 O O . PHE A 1 88 ? 1.410 -1.685 8.748 1.00 94.56 88 PHE A O 1
ATOM 725 N N . ILE A 1 89 ? 2.065 -0.529 6.941 1.00 91.81 89 ILE A N 1
ATOM 726 C CA . ILE A 1 89 ? 0.877 0.348 6.910 1.00 91.81 89 ILE A CA 1
ATOM 727 C C . ILE A 1 89 ? -0.409 -0.468 6.674 1.00 91.81 89 ILE A C 1
ATOM 729 O O . ILE A 1 89 ? -1.434 -0.195 7.299 1.00 91.81 89 ILE A O 1
ATOM 733 N N . PHE A 1 90 ? -0.364 -1.513 5.841 1.00 90.62 90 PHE A N 1
ATOM 734 C CA . PHE A 1 90 ? -1.479 -2.456 5.691 1.00 90.62 90 PHE A CA 1
ATOM 735 C C . PHE A 1 90 ? -1.800 -3.201 6.991 1.00 90.62 90 PHE A C 1
ATOM 737 O O . PH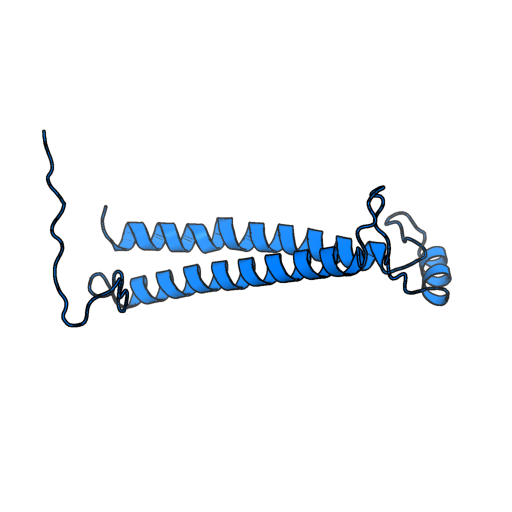E A 1 90 ? -2.962 -3.249 7.400 1.00 90.62 90 PHE A O 1
ATOM 744 N N . VAL A 1 91 ? -0.782 -3.748 7.663 1.00 92.25 91 VAL A N 1
ATOM 745 C CA . VAL A 1 91 ? -0.946 -4.437 8.956 1.00 92.25 91 VAL A CA 1
ATOM 746 C C . VAL A 1 91 ? -1.500 -3.480 10.017 1.00 92.25 91 VAL A C 1
ATOM 748 O O . VAL A 1 91 ? -2.388 -3.865 10.779 1.00 92.25 91 VA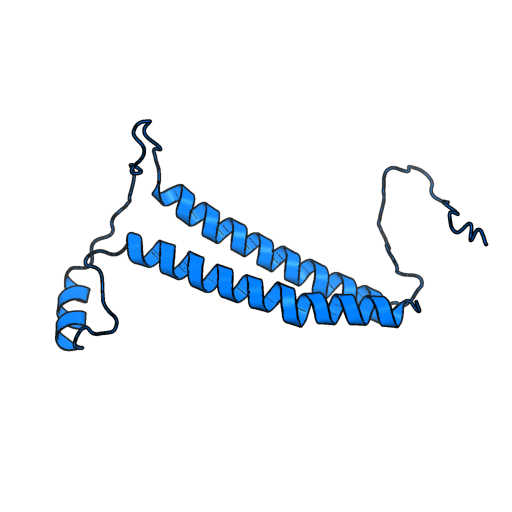L A O 1
ATOM 751 N N . GLN A 1 92 ? -1.059 -2.220 10.024 1.00 90.69 92 GLN A N 1
ATOM 752 C CA . GLN A 1 92 ? -1.596 -1.170 10.887 1.00 90.69 92 GLN A CA 1
ATOM 753 C C . GLN A 1 92 ? -3.080 -0.912 10.587 1.00 90.69 92 GLN A C 1
ATOM 755 O O . GLN A 1 92 ? -3.898 -0.981 11.502 1.00 90.69 92 GLN A O 1
ATOM 760 N N . ALA A 1 93 ? -3.456 -0.679 9.325 1.00 89.38 93 ALA A N 1
ATOM 761 C CA . ALA A 1 93 ? -4.845 -0.425 8.935 1.00 89.38 93 ALA A CA 1
ATOM 762 C C . ALA A 1 93 ? -5.785 -1.584 9.325 1.00 89.38 93 ALA A C 1
ATOM 764 O O . ALA A 1 93 ? -6.858 -1.347 9.884 1.00 89.38 93 ALA A O 1
ATOM 765 N N . ILE A 1 94 ? -5.353 -2.832 9.107 1.00 88.94 94 ILE A N 1
ATOM 766 C CA . ILE A 1 94 ? -6.091 -4.037 9.519 1.00 88.94 94 ILE A CA 1
ATOM 767 C C . ILE A 1 94 ? -6.186 -4.120 11.049 1.00 88.94 94 ILE A C 1
ATOM 769 O O . ILE A 1 94 ? -7.265 -4.377 11.576 1.00 88.94 94 ILE A O 1
ATOM 773 N N . SER A 1 95 ? -5.100 -3.843 11.778 1.00 88.69 95 SER A N 1
ATOM 774 C CA . SER A 1 95 ? -5.096 -3.835 13.250 1.00 88.69 95 SER A CA 1
ATOM 775 C C . SER A 1 95 ? -6.080 -2.809 13.825 1.00 88.69 95 SER A C 1
ATOM 777 O O . SER A 1 95 ? -6.846 -3.133 14.732 1.00 88.69 95 SER A O 1
ATOM 779 N N . PHE A 1 96 ? -6.124 -1.593 13.268 1.00 86.31 96 PHE A N 1
ATOM 780 C CA . PHE A 1 96 ? -7.087 -0.559 13.668 1.00 86.31 96 PHE A CA 1
ATOM 781 C C . PHE A 1 96 ? -8.537 -0.955 13.357 1.00 86.31 96 PHE A C 1
ATOM 783 O O . PHE A 1 96 ? -9.409 -0.764 14.209 1.00 86.31 96 PHE A O 1
ATOM 790 N N . PHE A 1 97 ? -8.789 -1.544 12.184 1.00 87.50 97 PHE A N 1
ATOM 791 C CA . PHE A 1 97 ? -10.111 -2.045 11.801 1.00 87.50 97 PHE A CA 1
ATOM 792 C C . PHE A 1 97 ? -10.587 -3.166 12.740 1.00 87.50 97 PHE A C 1
ATOM 794 O O . PHE A 1 97 ? -11.672 -3.070 13.316 1.00 87.50 97 PHE A O 1
ATOM 801 N N . CYS A 1 98 ? -9.756 -4.189 12.962 1.00 86.19 98 CYS A N 1
ATOM 802 C CA . CYS A 1 98 ? -10.062 -5.313 13.849 1.00 86.19 98 CYS A CA 1
ATOM 803 C C . CYS A 1 98 ? -10.287 -4.864 15.300 1.00 86.19 98 CYS A C 1
ATOM 805 O O . CYS A 1 98 ? -11.242 -5.322 15.926 1.00 86.19 98 CYS A O 1
ATOM 807 N N . ARG A 1 99 ? -9.468 -3.933 15.818 1.00 86.06 99 ARG A N 1
ATOM 808 C CA . ARG A 1 99 ? -9.645 -3.358 17.161 1.00 86.06 99 ARG A CA 1
ATOM 809 C C . ARG A 1 99 ? -10.997 -2.652 17.293 1.00 86.06 99 ARG A C 1
ATOM 811 O O . ARG A 1 99 ? -11.756 -2.967 18.203 1.00 86.06 99 ARG A O 1
ATOM 818 N N . SER A 1 100 ? -11.326 -1.751 16.363 1.00 84.25 100 SER A N 1
ATOM 819 C CA . SER A 1 100 ? -12.598 -1.013 16.403 1.00 84.25 100 SER A CA 1
ATOM 820 C C . SER A 1 100 ? -13.816 -1.940 16.258 1.00 84.25 100 SER A C 1
ATOM 822 O O . SER A 1 100 ? -14.834 -1.746 16.921 1.00 84.25 100 SER A O 1
ATOM 824 N N . LEU A 1 101 ? -13.706 -2.996 15.442 1.00 84.06 101 LEU A N 1
ATOM 825 C CA . LEU A 1 101 ? -14.762 -3.995 15.259 1.00 84.06 101 LEU A CA 1
ATOM 826 C C . LEU A 1 101 ? -14.978 -4.871 16.507 1.00 84.06 101 LEU A C 1
ATOM 828 O O . LEU A 1 101 ? -16.126 -5.178 16.834 1.00 84.06 101 LEU A O 1
ATOM 832 N N . ALA A 1 102 ? -13.911 -5.245 17.221 1.00 83.25 102 ALA A N 1
ATOM 833 C CA . ALA A 1 102 ? -14.014 -5.959 18.496 1.00 83.25 102 ALA A CA 1
ATOM 834 C C . ALA A 1 102 ? -14.664 -5.078 19.580 1.00 83.25 102 ALA A C 1
ATOM 836 O O . ALA A 1 102 ? -15.652 -5.480 20.194 1.00 83.25 102 ALA A O 1
ATOM 837 N N . GLU A 1 103 ? -14.195 -3.836 19.731 1.00 82.00 103 GLU A N 1
ATOM 838 C CA . GLU A 1 103 ? -14.749 -2.851 20.673 1.00 82.00 103 GLU A CA 1
ATOM 839 C C . GLU A 1 103 ? -16.232 -2.532 20.384 1.00 82.00 103 GLU A C 1
ATOM 841 O O . GLU A 1 103 ? -17.033 -2.393 21.309 1.00 82.00 103 GLU A O 1
ATOM 846 N N . LEU A 1 104 ? -16.642 -2.487 19.109 1.00 80.56 104 LEU A N 1
ATOM 847 C CA . LEU A 1 104 ? -18.053 -2.354 18.712 1.00 80.56 104 LEU A CA 1
ATOM 848 C C . LEU A 1 104 ? -18.926 -3.539 19.134 1.00 80.56 104 LEU A C 1
ATOM 850 O O . LEU A 1 104 ? -20.114 -3.348 19.401 1.00 80.56 104 LEU A O 1
ATOM 854 N N . ARG A 1 105 ? -18.362 -4.751 19.148 1.00 80.62 105 ARG A N 1
ATOM 855 C CA . ARG A 1 105 ? -19.082 -5.986 19.475 1.00 80.62 105 ARG A CA 1
ATOM 856 C C . ARG A 1 105 ? -19.184 -6.218 20.981 1.00 80.62 105 ARG A C 1
ATOM 858 O O . ARG A 1 105 ? -20.208 -6.726 21.428 1.00 80.62 105 ARG A O 1
ATOM 865 N N . GLU A 1 106 ? -18.146 -5.867 21.735 1.00 76.38 106 GLU A N 1
ATOM 866 C CA . GLU A 1 106 ? -18.091 -6.075 23.188 1.00 76.38 106 GLU A CA 1
ATOM 867 C C . GLU A 1 106 ? -18.755 -4.939 23.988 1.00 76.38 106 GLU A C 1
ATOM 869 O O . GLU A 1 106 ? -19.240 -5.182 25.089 1.00 76.38 106 GLU A O 1
ATOM 874 N N . GLY A 1 107 ? -18.874 -3.733 23.420 1.00 73.25 107 GLY A N 1
ATOM 875 C CA . GLY A 1 107 ? -19.601 -2.617 24.033 1.00 73.25 107 GLY A CA 1
ATOM 876 C C . GLY A 1 107 ? -18.723 -1.666 24.851 1.00 73.25 107 GLY A C 1
ATOM 877 O O . GLY A 1 107 ? -17.497 -1.702 24.772 1.00 73.25 107 GLY A O 1
ATOM 878 N N . GLU A 1 108 ? -19.369 -0.764 25.600 1.00 70.50 108 GLU A N 1
ATOM 879 C CA . GLU A 1 108 ? -18.699 0.384 26.241 1.00 70.50 108 GLU A CA 1
ATOM 880 C C . GLU A 1 108 ? -17.665 -0.054 27.301 1.00 70.50 108 GLU A C 1
ATOM 882 O O . GLU A 1 108 ? -16.611 0.569 27.410 1.00 70.50 108 GLU A O 1
ATOM 887 N N . ASP A 1 109 ? -17.891 -1.193 27.969 1.00 67.31 109 ASP A N 1
ATOM 888 C CA . ASP A 1 109 ? -16.987 -1.802 28.966 1.00 67.31 109 ASP A CA 1
ATOM 889 C C . ASP A 1 109 ? -15.637 -2.281 28.396 1.00 67.31 109 ASP A C 1
ATOM 891 O O . ASP A 1 109 ? -14.764 -2.725 29.142 1.00 67.31 109 ASP A O 1
ATOM 895 N N . SER A 1 110 ? -15.464 -2.253 27.071 1.00 67.31 110 SER A N 1
ATOM 896 C CA . SER A 1 110 ? -14.248 -2.717 26.394 1.00 67.31 110 SER A CA 1
ATOM 897 C C . SER A 1 110 ? -13.443 -1.594 25.724 1.00 67.31 110 SER A C 1
ATOM 899 O O . SER A 1 110 ? -12.507 -1.884 24.978 1.00 67.31 110 SER A O 1
ATOM 901 N N . ASP A 1 111 ? -13.749 -0.315 25.996 1.00 69.00 111 ASP A N 1
ATOM 902 C CA . ASP A 1 111 ? -12.902 0.802 25.546 1.00 69.00 111 ASP A CA 1
ATOM 903 C C . ASP A 1 111 ? -11.512 0.725 26.201 1.00 69.00 111 ASP A C 1
ATOM 905 O O . ASP A 1 111 ? -11.387 0.822 27.419 1.00 69.00 111 ASP A O 1
ATOM 909 N N . GLY A 1 112 ? -10.455 0.529 25.407 1.00 69.81 112 GLY A N 1
ATOM 910 C CA . GLY A 1 112 ? -9.092 0.411 25.944 1.00 69.81 112 GLY A CA 1
ATOM 911 C C . GLY A 1 112 ? -8.853 -0.845 26.793 1.00 69.81 112 GLY A C 1
ATOM 912 O O . GLY A 1 112 ? -7.961 -0.860 27.638 1.00 69.81 112 GLY A O 1
ATOM 913 N N . LYS A 1 113 ? -9.626 -1.916 26.589 1.00 67.81 113 LYS A N 1
ATOM 914 C CA . LYS A 1 113 ? -9.410 -3.202 27.265 1.00 67.81 113 LYS A CA 1
ATOM 915 C C . LYS A 1 113 ? -7.983 -3.711 27.005 1.00 67.81 113 LYS A C 1
ATOM 917 O O . LYS A 1 113 ? -7.562 -3.802 25.855 1.00 67.81 113 LYS A O 1
ATOM 922 N N . TYR A 1 114 ? -7.257 -4.038 28.076 1.00 70.00 114 TYR A N 1
ATOM 923 C CA . TYR A 1 114 ? -5.823 -4.392 28.068 1.00 70.00 114 TYR A CA 1
ATOM 924 C C . TYR A 1 114 ? -4.846 -3.254 27.698 1.00 70.00 114 TYR A C 1
ATOM 926 O O . TYR A 1 114 ? -3.681 -3.523 27.410 1.00 70.00 114 TYR A O 1
ATOM 934 N N . LEU A 1 115 ? -5.278 -1.988 27.744 1.00 71.19 115 LEU A N 1
ATOM 935 C CA . LEU A 1 115 ? -4.392 -0.827 27.636 1.00 71.19 115 LEU A CA 1
ATOM 936 C C . LEU A 1 115 ? -3.681 -0.574 28.978 1.00 71.19 115 LEU A C 1
ATOM 938 O O . LEU A 1 115 ? -4.109 0.254 29.784 1.00 71.19 115 LEU A O 1
ATOM 942 N N . ASP A 1 116 ? -2.596 -1.307 29.220 1.00 66.06 116 ASP A N 1
ATOM 943 C CA . ASP A 1 116 ? -1.659 -0.992 30.299 1.00 66.06 116 ASP A CA 1
ATOM 944 C C . ASP A 1 116 ? -0.722 0.146 29.856 1.00 66.06 116 ASP A C 1
ATOM 946 O O . ASP A 1 116 ? -0.152 0.113 28.765 1.00 66.06 116 ASP A O 1
ATOM 950 N N . LEU A 1 117 ? -0.612 1.173 30.696 1.00 66.19 117 LEU A N 1
ATOM 951 C CA . LEU A 1 117 ? 0.194 2.383 30.490 1.00 66.19 117 LEU A CA 1
ATOM 952 C C . LEU A 1 117 ? 1.102 2.605 31.712 1.00 66.19 117 LEU A C 1
ATOM 954 O O . LEU A 1 117 ? 1.217 3.724 32.203 1.00 66.19 117 LEU A O 1
ATOM 958 N N . ASP A 1 118 ? 1.688 1.506 32.199 1.00 64.94 118 ASP A N 1
ATOM 959 C CA . ASP A 1 118 ? 2.556 1.360 33.377 1.00 64.94 118 ASP A CA 1
ATOM 960 C C . ASP A 1 118 ? 1.828 1.291 34.735 1.00 64.94 118 ASP A C 1
ATOM 962 O O . ASP A 1 118 ? 1.902 2.224 35.542 1.00 64.94 118 ASP A O 1
ATOM 966 N N . ASN A 1 119 ? 1.166 0.167 35.067 1.00 55.91 119 ASN A N 1
ATOM 967 C CA . ASN A 1 119 ? 0.695 -0.034 36.448 1.00 55.91 119 ASN A CA 1
ATOM 968 C C . ASN A 1 119 ? 0.657 -1.497 36.974 1.00 55.91 119 ASN A C 1
ATOM 970 O O . ASN A 1 119 ? -0.115 -2.315 36.478 1.00 55.91 119 ASN A O 1
ATOM 974 N N . PRO A 1 120 ? 1.351 -1.819 38.093 1.00 61.19 120 PRO A N 1
ATOM 975 C CA . PRO A 1 120 ? 1.227 -3.117 38.772 1.00 61.19 120 PRO A CA 1
ATOM 976 C C . PRO A 1 120 ? -0.103 -3.356 39.536 1.00 61.19 120 PRO A C 1
ATOM 978 O O . PRO A 1 120 ? -0.339 -4.487 39.963 1.00 61.19 120 PRO A O 1
ATOM 981 N N . LYS A 1 121 ? -0.953 -2.332 39.750 1.00 57.62 121 LYS A N 1
ATOM 982 C CA . LYS A 1 121 ? -2.318 -2.389 40.337 1.00 57.62 121 LYS A CA 1
ATOM 983 C C . LYS A 1 121 ? -3.199 -1.184 39.893 1.00 57.62 121 LYS A C 1
ATOM 985 O O . LYS A 1 121 ? -3.226 -0.163 40.578 1.00 57.62 121 LYS A O 1
ATOM 990 N N . GLN A 1 122 ? -3.947 -1.280 38.785 1.00 52.47 122 GLN A N 1
ATOM 991 C CA . GLN A 1 122 ? -4.970 -0.271 38.385 1.00 52.47 122 GLN A CA 1
ATOM 992 C C . GLN A 1 122 ? -6.208 -0.276 39.311 1.00 52.47 122 GLN A C 1
ATOM 994 O O . GLN A 1 122 ? -6.442 -1.307 39.950 1.00 52.47 122 GLN A O 1
ATOM 999 N N . PRO A 1 123 ? -7.027 0.808 39.400 1.00 59.25 123 PRO A N 1
ATOM 1000 C CA . PRO A 1 123 ? -7.185 1.992 38.516 1.00 59.25 123 PRO A CA 1
ATOM 1001 C C . PRO A 1 123 ? -6.613 3.294 39.166 1.00 59.25 123 PRO A C 1
ATOM 1003 O O . PRO A 1 123 ? -5.722 3.160 39.995 1.00 59.25 123 PRO A O 1
ATOM 1006 N N . VAL A 1 124 ? -6.930 4.573 38.864 1.00 52.66 124 VAL A N 1
ATOM 1007 C CA . VAL A 1 124 ? -7.995 5.296 38.108 1.00 52.66 124 VAL A CA 1
ATOM 1008 C C . VAL A 1 124 ? -7.423 6.623 37.541 1.00 52.66 124 VAL A C 1
ATOM 1010 O O . VAL A 1 124 ? -6.527 7.188 38.162 1.00 52.66 124 VAL A O 1
ATOM 1013 N N . VAL A 1 125 ? -8.001 7.205 36.472 1.00 51.78 125 VAL A N 1
ATOM 1014 C CA . VAL A 1 125 ? -7.902 8.663 36.186 1.00 51.78 125 VAL A CA 1
ATOM 1015 C C . VAL A 1 125 ? -9.285 9.281 35.907 1.00 51.78 125 VAL A C 1
ATOM 1017 O O . VAL A 1 125 ? -9.906 8.939 34.901 1.00 51.78 125 VAL A O 1
ATOM 1020 N N . PRO A 1 126 ? -9.761 10.234 36.732 1.00 57.81 126 PRO A N 1
ATOM 1021 C CA . PRO A 1 126 ? -10.835 11.156 36.378 1.00 57.81 126 PRO A CA 1
ATOM 1022 C C . PRO A 1 126 ? -10.258 12.492 35.873 1.00 57.81 126 PRO A C 1
ATOM 1024 O O . PRO A 1 126 ? -9.555 13.184 36.606 1.00 57.81 126 PRO A O 1
ATOM 1027 N N . ALA A 1 127 ? -10.578 12.887 34.637 1.00 47.53 127 ALA A N 1
ATOM 1028 C CA . ALA A 1 127 ? -10.202 14.198 34.090 1.00 47.53 127 ALA A CA 1
ATOM 1029 C C . ALA A 1 127 ? -11.205 14.706 33.035 1.00 47.53 127 ALA A C 1
ATOM 1031 O O . ALA A 1 127 ? -10.845 15.013 31.902 1.00 47.53 127 ALA A O 1
ATOM 1032 N N . ALA A 1 128 ? -12.478 14.804 33.422 1.00 46.16 128 ALA A N 1
ATOM 1033 C CA . ALA A 1 128 ? -13.475 15.615 32.725 1.00 46.16 128 ALA A CA 1
ATOM 1034 C C . ALA A 1 128 ? -13.940 16.720 33.683 1.00 46.16 128 ALA A C 1
ATOM 1036 O O . ALA A 1 128 ? -14.934 16.571 34.388 1.00 46.16 128 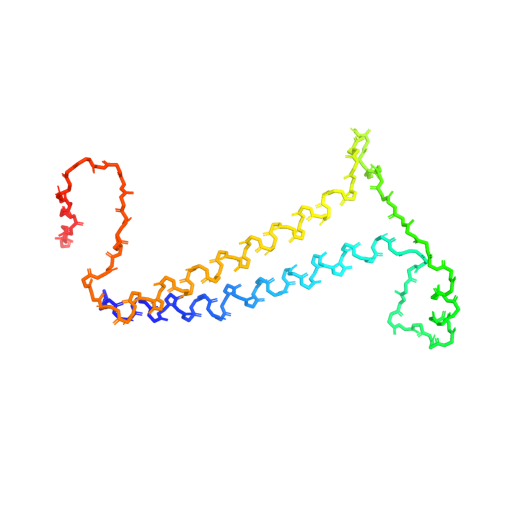ALA A O 1
ATOM 1037 N N . VAL A 1 129 ? -13.161 17.802 33.759 1.00 44.06 129 VAL A N 1
ATOM 1038 C CA . VAL A 1 129 ? -13.582 19.038 34.429 1.00 44.06 129 VAL A CA 1
ATOM 1039 C C . VAL A 1 129 ? -14.059 19.989 33.341 1.00 44.06 129 VAL A C 1
ATOM 1041 O O . VAL A 1 129 ? -13.266 20.730 32.765 1.00 44.06 129 VAL A O 1
ATOM 1044 N N . ASP A 1 130 ? -15.359 19.940 33.051 1.00 43.84 130 ASP A N 1
ATOM 1045 C CA . ASP A 1 130 ? -16.022 20.993 32.286 1.00 43.84 130 ASP A CA 1
ATOM 1046 C C . ASP A 1 130 ? -15.949 22.298 33.095 1.00 43.84 130 ASP A C 1
ATOM 1048 O O . ASP A 1 130 ? -16.543 22.419 34.171 1.00 43.84 130 ASP A O 1
ATOM 1052 N N . VAL A 1 131 ? -15.212 23.282 32.578 1.00 45.72 131 VAL A N 1
ATOM 1053 C CA . VAL A 1 131 ? -15.264 24.671 33.049 1.00 45.72 131 VAL A CA 1
ATOM 1054 C C . VAL A 1 131 ? -16.100 25.469 32.049 1.00 45.72 131 VAL A C 1
ATOM 1056 O O . VAL A 1 131 ? -15.969 25.275 30.844 1.00 45.72 131 VAL A O 1
ATOM 1059 N N . LYS A 1 132 ? -16.989 26.305 32.595 1.00 37.97 132 LYS A N 1
ATOM 1060 C CA . LYS A 1 132 ? -18.013 27.099 31.893 1.00 37.97 132 LYS A CA 1
ATOM 1061 C C . LYS A 1 132 ? -17.471 27.987 30.773 1.00 37.97 132 LYS A C 1
ATOM 1063 O O . LYS A 1 132 ? -16.410 28.607 31.000 1.00 37.97 132 LYS A O 1
#

pLDDT: mean 79.48, std 13.19, range [37.97, 95.25]

Foldseek 3Di:
DFPLVVLVCLLCCLVVPLQVVLVVLLVVLVCVLVQQQWPPHDDPPDDPVRVVVSVVVIDGDQCQFDPDPVTPGRPSVVSVVSNVVSVVSNVVSVVSNVLSVVCNVVDPVCDCPVVDPDDPDDDDDDDDDDDD

Secondary structure (DSSP, 8-state):
--HHHHHHHHHHHIIIIIHHHHHHHHHHHHHHHHHHHEESPP-TTS-HHHHHHHHHT-EE----B-S-TT--B-HHHHHHHHHHHHHHHHHHHHHHHHHHHHHHHH-GGGTTTT--SS-SS-----------

Radius of gyration: 24.09 Å; chains: 1; bounding box: 50×40×71 Å

Sequence (132 aa):
ASFRKKKIIDLCGSLFFMLPMAVLMWMYSWFFMWRHLITPKISASDKLELVLRKARIVKWNVESIGVSANGFNAYFIFKVLMVAMVAFIFVQAISFFCRSLAELREGEDSDGKYLDLDNPKQPVVPAAVDVK